Protein AF-A0A3N2P8U8-F1 (afdb_monomer_lite)

Secondary structure (DSSP, 8-state):
--HHHHHHHHHHHHHHH--S-HHHHHHHHTSHHHHTSS--STTS--HHHHHHHHHHHHHHS-GGG--HHHHHHHHHHHHHHHHHHHTPPSS--TT-HHHHHHHHTT--TTT-PPPPTTS--HHHHHHHHHHHHHHHHHTT-

pLDDT: mean 90.27, std 10.32, range [49.31, 98.69]

Sequence (141 aa):
MSSRDDGRDIVREFRDAVNMNPGELDRWLATDASKAVGWRHDGGESVGHESGRRIIELLRKRTNQFTERDLAHMRKVVGYVRRHMAQRPAGDVRNTRWRYSLMNWGHDPLKEPLPPPGGPSRKALQRHRAAERSARQTRRG

Foldseek 3Di:
DDPVVVLVLLVLLLVLLAPAALVRLVVLLVDPLLQVAADDDPPDGHPLLVLSVLVSVLNPDDSVPDDPVNSVSSNVLSVVSVVLVVVDDPDDPPRHSSQSSSSSSNDRPPPDDRDDRPDDGPVRVVVVVVVVVVVVVVVVD

Radius of gyration: 17.01 Å; chains: 1; bounding box: 47×47×42 Å

Structure (mmCIF, N/CA/C/O backbone):
data_AF-A0A3N2P8U8-F1
#
_entry.id   AF-A0A3N2P8U8-F1
#
loop_
_atom_site.group_PDB
_atom_site.id
_atom_site.type_symbol
_atom_site.label_atom_id
_atom_site.label_alt_id
_atom_site.label_comp_id
_atom_site.label_asym_id
_atom_site.label_entity_id
_atom_site.label_seq_id
_atom_site.pdbx_PDB_ins_code
_atom_site.Cartn_x
_atom_site.Cartn_y
_atom_site.Cartn_z
_atom_site.occupancy
_atom_site.B_iso_or_equiv
_atom_site.auth_seq_id
_atom_site.auth_comp_id
_atom_site.auth_asym_id
_atom_site.auth_atom_id
_atom_site.pdbx_PDB_model_num
ATOM 1 N N . MET A 1 1 ? 4.365 9.627 25.139 1.00 49.31 1 MET A N 1
ATOM 2 C CA . MET A 1 1 ? 3.266 9.012 24.360 1.00 49.31 1 MET A CA 1
ATOM 3 C C . MET A 1 1 ? 3.171 7.554 24.781 1.00 49.31 1 MET A C 1
ATOM 5 O O . MET A 1 1 ? 4.208 6.950 25.014 1.00 49.31 1 MET A O 1
ATOM 9 N N . SER A 1 2 ? 1.967 7.037 25.035 1.00 57.72 2 SER A N 1
ATOM 10 C CA . SER A 1 2 ? 1.772 5.651 25.496 1.00 57.72 2 SER A CA 1
ATOM 11 C C . SER A 1 2 ? 1.797 4.695 24.301 1.00 57.72 2 SER A C 1
ATOM 13 O O . SER A 1 2 ? 1.262 5.041 23.252 1.00 57.72 2 SER A O 1
ATOM 15 N N . SER A 1 3 ? 2.291 3.464 24.466 1.00 64.19 3 SER A N 1
ATOM 16 C CA . SER A 1 3 ? 2.340 2.440 23.405 1.00 64.19 3 SER A CA 1
ATOM 17 C C . SER A 1 3 ? 0.982 2.173 22.723 1.00 64.19 3 SER A C 1
ATOM 19 O O . SER A 1 3 ? 0.928 1.699 21.589 1.00 64.19 3 SER A O 1
ATOM 21 N N . ARG A 1 4 ? -0.139 2.491 23.395 1.00 61.94 4 ARG A N 1
ATOM 22 C CA . ARG A 1 4 ? -1.496 2.428 22.817 1.00 61.94 4 ARG A CA 1
ATOM 23 C C . ARG A 1 4 ? -1.795 3.559 21.827 1.00 61.94 4 ARG A C 1
ATOM 25 O O . ARG A 1 4 ? -2.514 3.312 20.860 1.00 61.94 4 ARG A O 1
ATOM 32 N N . ASP A 1 5 ? -1.281 4.768 22.062 1.00 65.94 5 ASP A N 1
ATOM 33 C CA . ASP A 1 5 ? -1.380 5.874 21.097 1.00 65.94 5 ASP A CA 1
ATOM 34 C C . ASP A 1 5 ? -0.560 5.558 19.850 1.00 65.94 5 ASP A C 1
ATOM 36 O O . ASP A 1 5 ? -1.099 5.625 18.746 1.00 65.94 5 ASP A O 1
ATOM 40 N N . ASP A 1 6 ? 0.663 5.051 20.032 1.00 75.69 6 ASP A N 1
ATOM 41 C CA . ASP A 1 6 ? 1.531 4.643 18.925 1.00 75.69 6 ASP A CA 1
ATOM 42 C C . ASP A 1 6 ? 0.841 3.596 18.032 1.00 75.69 6 ASP A C 1
ATOM 44 O O . ASP A 1 6 ? 0.857 3.693 16.804 1.00 75.69 6 ASP A O 1
ATOM 48 N N . GLY A 1 7 ? 0.163 2.610 18.634 1.00 78.94 7 GLY A N 1
ATOM 49 C CA . GLY A 1 7 ? -0.606 1.598 17.904 1.00 78.94 7 GLY A CA 1
ATOM 50 C C . GLY A 1 7 ? -1.775 2.175 17.096 1.00 78.94 7 GLY A C 1
ATOM 51 O O . GLY A 1 7 ? -1.978 1.791 15.941 1.00 78.94 7 GLY A O 1
ATOM 52 N N . ARG A 1 8 ? -2.538 3.116 17.668 1.00 83.56 8 ARG A N 1
ATOM 53 C CA . ARG A 1 8 ? -3.646 3.781 16.958 1.00 83.56 8 ARG A CA 1
ATOM 54 C C . ARG A 1 8 ? -3.148 4.637 15.800 1.00 83.56 8 ARG A C 1
ATOM 56 O O . ARG A 1 8 ? -3.763 4.619 14.730 1.00 83.56 8 ARG A O 1
ATOM 63 N N . ASP A 1 9 ? -2.040 5.339 15.999 1.00 88.81 9 ASP A N 1
ATOM 64 C CA . ASP A 1 9 ? -1.410 6.161 14.972 1.00 88.81 9 ASP A CA 1
ATOM 65 C C . ASP A 1 9 ? -0.941 5.309 13.789 1.00 88.81 9 ASP A C 1
ATOM 67 O O . ASP A 1 9 ? -1.253 5.627 12.641 1.00 88.81 9 ASP A O 1
ATOM 71 N N . ILE A 1 10 ? -0.321 4.157 14.055 1.00 93.00 10 ILE A N 1
ATOM 72 C CA . ILE A 1 10 ? 0.117 3.218 13.012 1.00 93.00 10 ILE A CA 1
ATOM 73 C C . ILE A 1 10 ? -1.063 2.677 12.206 1.00 93.00 10 ILE A C 1
ATOM 75 O O . ILE A 1 10 ? -0.990 2.625 10.979 1.00 93.00 10 ILE A O 1
ATOM 79 N N . VAL A 1 11 ? -2.162 2.289 12.861 1.00 94.00 11 VAL A N 1
ATOM 80 C CA . VAL A 1 11 ? -3.357 1.785 12.160 1.00 94.00 11 VAL A CA 1
ATOM 81 C C . VAL A 1 11 ? -3.967 2.869 11.271 1.00 94.00 11 VAL A C 1
ATOM 83 O O . VAL A 1 11 ? -4.395 2.578 10.150 1.00 94.00 11 VAL A O 1
ATOM 86 N N . ARG A 1 12 ? -4.016 4.119 11.750 1.00 92.31 12 ARG A N 1
ATOM 87 C CA . ARG A 1 12 ? -4.478 5.258 10.947 1.00 92.31 12 ARG A CA 1
ATOM 88 C C . ARG A 1 12 ? -3.575 5.456 9.733 1.00 92.31 12 ARG A C 1
ATOM 90 O O . ARG A 1 12 ? -4.072 5.452 8.612 1.00 92.31 12 ARG A O 1
ATOM 97 N N . GLU A 1 13 ? -2.268 5.568 9.945 1.00 94.38 13 GLU A N 1
ATOM 98 C CA . GLU A 1 13 ? -1.309 5.796 8.865 1.00 94.38 13 GLU A CA 1
ATOM 99 C C . GLU A 1 13 ? -1.280 4.657 7.849 1.00 94.38 13 GLU A C 1
ATOM 101 O O . GLU A 1 13 ? -1.176 4.907 6.653 1.00 94.38 13 GLU A O 1
ATOM 106 N N . PHE A 1 14 ? -1.438 3.413 8.295 1.00 95.94 14 PHE A N 1
ATOM 107 C CA . PHE A 1 14 ? -1.572 2.260 7.412 1.00 95.94 14 PHE A CA 1
ATOM 108 C C . PHE A 1 14 ? -2.793 2.383 6.499 1.00 95.94 14 PHE A C 1
ATOM 110 O O . PHE A 1 14 ? -2.691 2.150 5.298 1.00 95.94 14 PHE A O 1
ATOM 117 N N . ARG A 1 15 ? -3.939 2.803 7.045 1.00 94.06 15 ARG A N 1
ATOM 118 C CA . ARG A 1 15 ? -5.170 3.029 6.270 1.00 94.06 15 ARG A CA 1
ATOM 119 C C . ARG A 1 15 ? -5.078 4.228 5.327 1.00 94.06 15 ARG A C 1
ATOM 121 O O . ARG A 1 15 ? -5.788 4.270 4.327 1.00 94.06 15 ARG A O 1
ATOM 128 N N . ASP A 1 16 ? -4.219 5.193 5.631 1.00 94.19 16 ASP A N 1
ATOM 129 C CA . ASP A 1 16 ? -3.901 6.290 4.721 1.00 94.19 16 ASP A CA 1
ATOM 130 C C . ASP A 1 16 ? -2.888 5.847 3.642 1.00 94.19 16 ASP A C 1
ATOM 132 O O . ASP A 1 16 ? -2.993 6.255 2.483 1.00 94.19 16 ASP A O 1
ATOM 136 N N . ALA A 1 17 ? -1.944 4.964 3.969 1.00 96.38 17 ALA A N 1
ATOM 137 C CA . ALA A 1 17 ? -0.974 4.418 3.023 1.00 96.38 17 ALA A CA 1
ATOM 138 C C . ALA A 1 17 ? -1.608 3.442 2.024 1.00 96.38 17 ALA A C 1
ATOM 140 O O . ALA A 1 17 ? -1.363 3.559 0.829 1.00 96.38 17 ALA A O 1
ATOM 141 N N . VAL A 1 18 ? -2.455 2.521 2.474 1.00 97.62 18 VAL A N 1
ATOM 142 C CA . VAL A 1 18 ? -3.097 1.517 1.617 1.00 97.62 18 VAL A CA 1
ATOM 143 C C . VAL A 1 18 ? -4.384 2.088 1.020 1.00 97.62 18 VAL A C 1
ATOM 145 O O . VAL A 1 18 ? -5.325 2.405 1.744 1.00 97.62 18 VAL A O 1
ATOM 148 N N . ASN A 1 19 ? -4.432 2.241 -0.305 1.00 97.31 19 ASN A N 1
ATOM 149 C CA . ASN A 1 19 ? -5.576 2.817 -1.032 1.00 97.31 19 ASN A CA 1
ATOM 150 C C . ASN A 1 19 ? -6.196 1.854 -2.070 1.00 97.31 19 ASN A C 1
ATOM 152 O O . ASN A 1 19 ? -7.129 2.224 -2.788 1.00 97.31 19 ASN A O 1
ATOM 156 N N . MET A 1 20 ? -5.699 0.618 -2.135 1.00 97.94 20 MET A N 1
ATOM 157 C CA . MET A 1 20 ? -6.323 -0.490 -2.852 1.00 97.94 20 MET A CA 1
ATOM 158 C C . MET A 1 20 ? -7.160 -1.311 -1.873 1.00 97.94 20 MET A C 1
ATOM 160 O O . MET A 1 20 ? -6.699 -1.656 -0.784 1.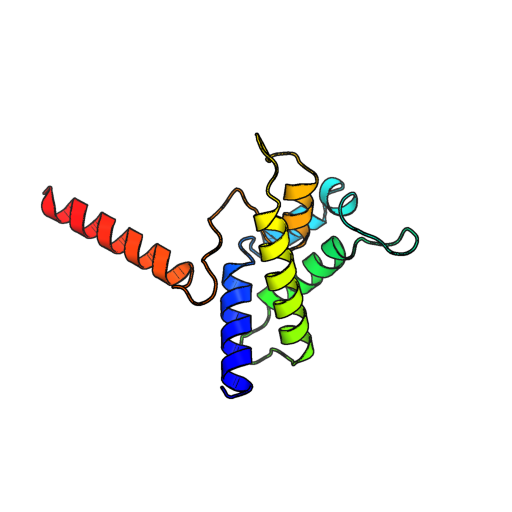00 97.94 20 MET A O 1
ATOM 164 N N . ASN A 1 21 ? -8.402 -1.622 -2.243 1.00 96.62 21 ASN A N 1
ATOM 165 C CA . ASN A 1 21 ? -9.230 -2.495 -1.410 1.00 96.62 21 ASN A CA 1
ATOM 166 C C . ASN A 1 21 ? -8.764 -3.966 -1.522 1.00 96.62 21 ASN A C 1
ATOM 168 O O . ASN A 1 21 ? -8.035 -4.298 -2.461 1.00 96.62 21 ASN A O 1
ATOM 172 N N . PRO A 1 22 ? -9.194 -4.870 -0.617 1.00 97.88 22 PRO A N 1
ATOM 173 C CA . PRO A 1 22 ? -8.748 -6.263 -0.629 1.00 97.88 22 PRO A CA 1
ATOM 174 C C . PRO A 1 22 ? -8.941 -6.970 -1.971 1.00 97.88 22 PRO A C 1
ATOM 176 O O . PRO A 1 22 ? -8.049 -7.686 -2.398 1.00 97.88 22 PRO A O 1
ATOM 179 N N . GLY A 1 23 ? -10.076 -6.763 -2.646 1.00 98.12 23 GLY A N 1
ATOM 180 C CA . GLY A 1 23 ? -10.361 -7.414 -3.927 1.00 98.12 23 GLY A CA 1
ATOM 181 C C . GLY A 1 23 ? -9.560 -6.834 -5.093 1.00 98.12 23 GLY A C 1
ATOM 182 O O . GLY A 1 23 ? -9.175 -7.566 -5.996 1.00 98.12 23 GLY A O 1
ATOM 183 N N . GLU A 1 24 ? -9.288 -5.528 -5.090 1.00 98.12 24 GLU A N 1
ATOM 184 C CA . GLU A 1 24 ? -8.374 -4.915 -6.064 1.00 98.12 24 GLU A CA 1
ATOM 185 C C . GLU A 1 24 ? -6.944 -5.420 -5.895 1.00 98.12 24 GLU A C 1
ATOM 187 O O . GLU A 1 24 ? -6.305 -5.765 -6.886 1.00 98.12 24 GLU A O 1
ATOM 192 N N . LEU A 1 25 ? -6.450 -5.456 -4.656 1.00 98.50 25 LEU A N 1
ATOM 193 C CA . LEU A 1 25 ? -5.100 -5.922 -4.363 1.00 98.50 25 LEU A CA 1
ATOM 194 C C . LEU A 1 25 ? -4.950 -7.410 -4.692 1.00 98.50 25 LEU A C 1
ATOM 196 O O . LEU A 1 25 ? -3.972 -7.788 -5.320 1.00 98.50 25 LEU A O 1
ATOM 200 N N . ASP A 1 26 ? -5.943 -8.231 -4.356 1.00 98.50 26 ASP A N 1
ATOM 201 C CA . ASP A 1 26 ? -5.964 -9.660 -4.685 1.00 98.50 26 ASP A CA 1
ATOM 202 C C . ASP A 1 26 ? -5.858 -9.906 -6.200 1.00 98.50 26 ASP A C 1
ATOM 204 O O . ASP A 1 26 ? -4.954 -10.604 -6.661 1.00 98.50 26 ASP A O 1
ATOM 208 N N . ARG A 1 27 ? -6.698 -9.225 -6.996 1.00 98.62 27 ARG A N 1
ATOM 209 C CA . ARG A 1 27 ? -6.626 -9.292 -8.465 1.00 98.62 27 ARG A CA 1
ATOM 210 C C . ARG A 1 27 ? -5.284 -8.818 -9.007 1.00 98.62 27 ARG A C 1
ATOM 212 O O . ARG A 1 27 ? -4.783 -9.396 -9.965 1.00 98.62 27 ARG A O 1
ATOM 219 N N . TRP A 1 28 ? -4.712 -7.768 -8.421 1.00 98.44 28 TRP A N 1
ATOM 220 C CA . TRP A 1 28 ? -3.399 -7.271 -8.818 1.00 98.44 28 TRP A CA 1
ATOM 221 C C . TRP A 1 28 ? -2.297 -8.305 -8.556 1.00 98.44 28 TRP A C 1
ATOM 223 O O . TRP A 1 28 ? -1.526 -8.600 -9.468 1.00 98.44 28 TRP A O 1
ATOM 233 N N . LEU A 1 29 ? -2.259 -8.900 -7.360 1.00 98.19 29 LEU A N 1
ATOM 234 C CA . LEU A 1 29 ? -1.266 -9.914 -6.984 1.00 98.19 29 LEU A CA 1
ATOM 235 C C . LEU A 1 29 ? -1.350 -11.174 -7.861 1.00 98.19 29 LEU A C 1
ATOM 237 O O . LEU A 1 29 ? -0.346 -11.826 -8.124 1.00 98.19 29 LEU A O 1
ATOM 241 N N . ALA A 1 30 ? -2.525 -11.502 -8.397 1.00 98.06 30 ALA A N 1
ATOM 242 C CA . ALA A 1 30 ? -2.656 -12.624 -9.324 1.00 98.06 30 ALA A CA 1
ATOM 243 C C . ALA A 1 30 ? -1.885 -12.426 -10.652 1.00 98.06 30 ALA A C 1
ATOM 245 O O . ALA A 1 30 ? -1.552 -13.412 -11.319 1.00 98.06 30 ALA A O 1
ATOM 246 N N . THR A 1 31 ? -1.573 -11.181 -11.035 1.00 98.19 31 THR A N 1
ATOM 247 C CA . THR A 1 31 ? -0.944 -10.854 -12.326 1.00 98.19 31 THR A CA 1
ATOM 248 C C . THR A 1 31 ? 0.544 -11.203 -12.392 1.00 98.19 31 THR A C 1
ATOM 250 O O . THR A 1 31 ? 1.277 -11.125 -11.404 1.00 98.19 31 THR A O 1
ATOM 253 N N . ASP A 1 32 ? 1.034 -11.494 -13.598 1.00 96.44 32 ASP A N 1
ATOM 254 C CA . ASP A 1 32 ? 2.467 -11.716 -13.829 1.00 96.44 32 ASP A CA 1
ATOM 255 C C . ASP A 1 32 ? 3.294 -10.448 -13.605 1.00 96.44 32 ASP A C 1
ATOM 257 O O . ASP A 1 32 ? 4.411 -10.518 -13.095 1.00 96.44 32 ASP A O 1
ATOM 261 N N . ALA A 1 33 ? 2.722 -9.274 -13.894 1.00 96.62 33 ALA A N 1
ATOM 262 C CA . ALA A 1 33 ? 3.354 -7.988 -13.616 1.00 96.62 33 ALA A CA 1
ATOM 263 C C . ALA A 1 33 ? 3.638 -7.807 -12.118 1.00 96.62 33 ALA A C 1
ATOM 265 O O . ALA A 1 33 ? 4.734 -7.383 -11.748 1.00 96.62 33 ALA A O 1
ATOM 266 N N . SER A 1 34 ? 2.684 -8.171 -11.257 1.00 96.94 34 SER A N 1
ATOM 267 C CA . SER A 1 34 ? 2.866 -8.135 -9.806 1.00 96.94 34 SER A CA 1
ATOM 268 C C . SER A 1 34 ? 3.937 -9.121 -9.342 1.00 96.94 34 SER A C 1
ATOM 270 O O . SER A 1 34 ? 4.824 -8.753 -8.563 1.00 96.94 34 SER A O 1
ATOM 272 N N . LYS A 1 35 ? 3.909 -10.353 -9.861 1.00 95.44 35 LYS A N 1
ATOM 273 C CA . LYS A 1 35 ? 4.907 -11.379 -9.544 1.00 95.44 35 LYS A CA 1
ATOM 274 C C . LYS A 1 35 ? 6.306 -10.938 -9.982 1.00 95.44 35 LYS A C 1
ATOM 276 O O . LYS A 1 35 ? 7.258 -11.130 -9.234 1.00 95.44 35 LYS A O 1
ATOM 281 N N . ALA A 1 36 ? 6.462 -10.302 -11.142 1.00 94.00 36 ALA A N 1
ATOM 282 C CA . ALA A 1 36 ? 7.756 -9.948 -11.738 1.00 94.00 36 ALA A CA 1
ATOM 283 C C . ALA A 1 36 ? 8.476 -8.729 -11.110 1.00 94.00 36 ALA A C 1
ATOM 285 O O . ALA A 1 36 ? 9.588 -8.374 -11.529 1.00 94.00 36 ALA A O 1
ATOM 286 N N . VAL A 1 37 ? 7.871 -8.052 -10.128 1.00 93.75 37 VAL A N 1
ATOM 287 C CA . VAL A 1 37 ? 8.450 -6.860 -9.483 1.00 93.75 37 VAL A CA 1
ATOM 288 C C . VAL A 1 37 ? 8.750 -7.073 -8.003 1.00 93.75 37 VAL A C 1
ATOM 290 O O . VAL A 1 37 ? 8.144 -7.897 -7.317 1.00 93.75 37 VAL A O 1
ATOM 293 N N . GLY A 1 38 ? 9.690 -6.275 -7.501 1.00 89.50 38 GLY A N 1
ATOM 294 C CA . GLY A 1 38 ? 10.136 -6.305 -6.114 1.00 89.50 38 GLY A CA 1
ATOM 295 C C . GLY A 1 38 ? 11.385 -7.154 -5.898 1.00 89.50 38 GLY A C 1
ATOM 296 O O . GLY A 1 38 ? 11.835 -7.894 -6.770 1.00 89.50 38 GLY A O 1
ATOM 297 N N . TRP A 1 39 ? 11.956 -6.998 -4.710 1.00 89.50 39 TRP A N 1
ATOM 298 C CA . TRP A 1 39 ? 13.156 -7.706 -4.285 1.00 89.50 39 TRP A CA 1
ATOM 299 C C . TRP A 1 39 ? 12.817 -9.093 -3.728 1.00 89.50 39 TRP A C 1
ATOM 301 O O . TRP A 1 39 ? 11.795 -9.247 -3.057 1.00 89.50 39 TRP A O 1
ATOM 311 N N . ARG A 1 40 ? 13.669 -10.078 -4.017 1.00 88.25 40 ARG A N 1
ATOM 312 C CA . ARG A 1 40 ? 13.512 -11.503 -3.696 1.00 88.25 40 ARG A CA 1
ATOM 313 C C . ARG A 1 40 ? 14.806 -12.009 -3.058 1.00 88.25 40 ARG A C 1
ATOM 315 O O . ARG A 1 40 ? 15.878 -11.601 -3.501 1.00 88.25 40 ARG A O 1
ATOM 322 N N . HIS A 1 41 ? 14.702 -12.912 -2.089 1.00 76.06 41 HIS A N 1
ATOM 323 C CA . HIS A 1 41 ? 15.825 -13.761 -1.687 1.00 76.06 41 HIS A CA 1
ATOM 324 C C . HIS A 1 41 ? 15.814 -15.025 -2.554 1.00 76.06 41 HIS A C 1
ATOM 326 O O . HIS A 1 41 ? 14.764 -15.649 -2.701 1.00 76.06 41 HIS A O 1
ATOM 332 N N . ASP A 1 42 ? 16.955 -15.357 -3.158 1.00 76.50 42 ASP A N 1
ATOM 333 C CA . ASP A 1 42 ? 17.244 -16.657 -3.783 1.00 76.50 42 ASP A CA 1
ATOM 334 C C . ASP A 1 42 ? 16.152 -17.195 -4.729 1.00 76.50 42 ASP A C 1
ATOM 336 O O . ASP A 1 42 ? 15.732 -18.345 -4.660 1.00 76.50 42 ASP A O 1
ATOM 340 N N . GLY A 1 43 ? 15.656 -16.336 -5.627 1.00 75.88 43 GLY A N 1
ATOM 341 C CA . GLY A 1 43 ? 14.708 -16.725 -6.683 1.00 75.88 43 GLY A CA 1
ATOM 342 C C . GLY A 1 43 ? 13.254 -16.929 -6.235 1.00 75.88 43 GLY A C 1
ATOM 343 O O . GLY A 1 43 ? 12.387 -17.129 -7.089 1.00 75.88 43 GLY A O 1
ATOM 344 N N . GLY A 1 44 ? 12.960 -16.806 -4.937 1.00 85.44 44 GLY A N 1
ATOM 345 C CA . GLY A 1 44 ? 11.618 -16.943 -4.372 1.00 85.44 44 GLY A CA 1
ATOM 346 C C . GLY A 1 44 ? 10.653 -15.806 -4.728 1.00 85.44 44 GLY A C 1
ATOM 347 O O . GLY A 1 44 ? 10.894 -14.978 -5.611 1.00 85.44 44 GLY A O 1
ATOM 348 N N . GLU A 1 45 ? 9.523 -15.762 -4.029 1.00 91.44 45 GLU A N 1
ATOM 349 C CA . GLU A 1 45 ? 8.558 -14.668 -4.128 1.00 91.44 45 GLU A CA 1
ATOM 350 C C . GLU A 1 45 ? 9.161 -13.326 -3.683 1.00 91.44 45 GLU A C 1
ATOM 352 O O . GLU A 1 45 ? 10.030 -13.272 -2.812 1.00 91.44 45 GLU A O 1
ATOM 357 N N . SER A 1 46 ? 8.705 -12.214 -4.278 1.00 94.38 46 SER A N 1
ATOM 358 C CA . SER A 1 46 ? 9.179 -10.903 -3.841 1.00 94.38 46 SER A CA 1
ATOM 359 C C . SER A 1 46 ? 8.584 -10.507 -2.494 1.00 94.38 46 SER A C 1
ATOM 361 O O . SER A 1 46 ? 7.395 -10.686 -2.241 1.00 94.38 46 SER A O 1
ATOM 363 N N . VAL A 1 47 ? 9.394 -9.861 -1.654 1.00 94.88 47 VAL A N 1
ATOM 364 C CA . VAL A 1 47 ? 8.969 -9.353 -0.338 1.00 94.88 47 VAL A CA 1
ATOM 365 C C . VAL A 1 47 ? 7.759 -8.428 -0.462 1.00 94.88 47 VAL A C 1
ATOM 367 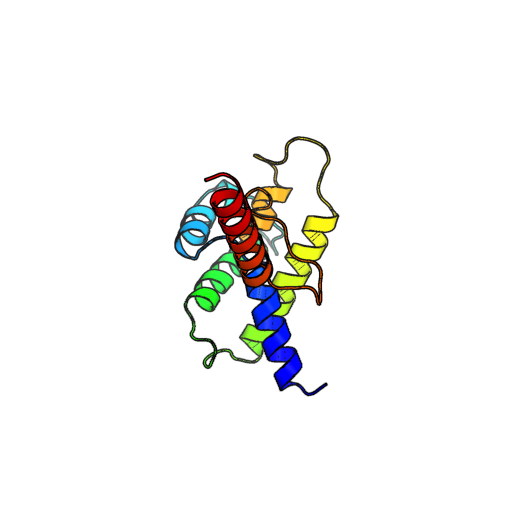O O . VAL A 1 47 ? 6.918 -8.374 0.431 1.00 94.88 47 VAL A O 1
ATOM 370 N N . GLY A 1 48 ? 7.663 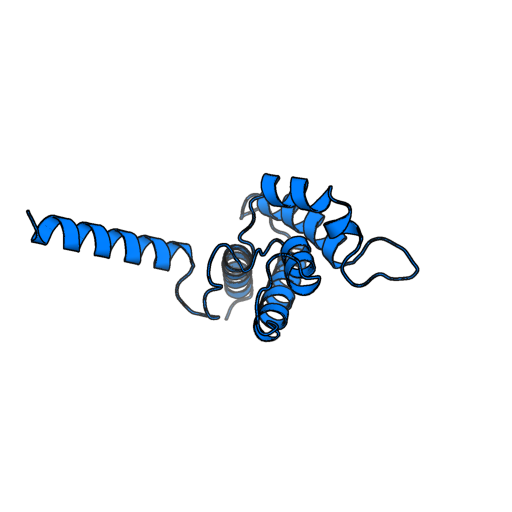-7.685 -1.569 1.00 95.31 48 GLY A N 1
ATOM 371 C CA . GLY A 1 48 ? 6.504 -6.844 -1.841 1.00 95.31 48 GLY A CA 1
ATOM 372 C C . GLY A 1 48 ? 5.247 -7.653 -2.130 1.00 95.31 48 GLY A C 1
ATOM 373 O O . GLY A 1 48 ? 4.199 -7.339 -1.581 1.00 95.31 48 GLY A O 1
ATOM 374 N N . HIS A 1 49 ? 5.343 -8.690 -2.959 1.00 97.12 49 HIS A N 1
ATOM 375 C CA . HIS A 1 49 ? 4.201 -9.542 -3.281 1.00 97.12 49 HIS A CA 1
ATOM 376 C C . HIS A 1 49 ? 3.699 -10.303 -2.037 1.00 97.12 49 HIS A C 1
ATOM 378 O O . HIS A 1 49 ? 2.496 -10.320 -1.764 1.00 97.12 49 HIS A O 1
ATOM 384 N N . GLU A 1 50 ? 4.620 -10.806 -1.207 1.00 97.00 50 GLU A N 1
ATOM 385 C CA . GLU A 1 50 ? 4.284 -11.461 0.063 1.00 97.00 50 GLU A CA 1
ATOM 386 C C . GLU A 1 50 ? 3.597 -10.473 1.021 1.00 97.00 50 GLU A C 1
ATOM 388 O O . GLU A 1 50 ? 2.564 -10.776 1.627 1.00 97.00 50 GLU A O 1
ATOM 393 N N . SER A 1 51 ? 4.135 -9.251 1.106 1.00 97.75 51 SER A N 1
ATOM 394 C CA . SER A 1 51 ? 3.549 -8.150 1.875 1.00 97.75 51 SER A CA 1
ATOM 395 C C . SER A 1 51 ? 2.128 -7.831 1.407 1.00 97.75 51 SER A C 1
ATOM 397 O O . SER A 1 51 ? 1.233 -7.674 2.233 1.00 97.75 51 SER A O 1
ATOM 399 N N . GLY A 1 52 ? 1.877 -7.832 0.096 1.00 98.12 52 GLY A N 1
ATOM 400 C CA . GLY A 1 52 ? 0.547 -7.639 -0.478 1.00 98.12 52 GLY A CA 1
ATOM 401 C C . GLY A 1 52 ? -0.485 -8.634 0.047 1.00 98.12 52 GLY A C 1
ATOM 402 O O . GLY A 1 52 ? -1.573 -8.231 0.465 1.00 98.12 52 GLY A O 1
ATOM 403 N N . ARG A 1 53 ? -0.136 -9.925 0.122 1.00 98.31 53 ARG A N 1
ATOM 404 C CA . ARG A 1 53 ? -1.031 -10.934 0.715 1.00 98.31 53 ARG A CA 1
ATOM 405 C C . ARG A 1 53 ? -1.300 -10.657 2.188 1.00 98.31 53 ARG A C 1
ATOM 407 O O . ARG A 1 53 ? -2.448 -10.714 2.628 1.00 98.31 53 ARG A O 1
ATOM 414 N N . ARG A 1 54 ? -0.267 -10.280 2.947 1.00 98.12 54 ARG A N 1
ATOM 415 C CA . ARG A 1 54 ? -0.442 -9.929 4.360 1.00 98.12 54 ARG A CA 1
ATOM 416 C C . ARG A 1 54 ? -1.316 -8.685 4.540 1.00 98.12 54 ARG A C 1
ATOM 418 O O . ARG A 1 54 ? -2.128 -8.640 5.462 1.00 98.12 54 ARG A O 1
ATOM 425 N N . ILE A 1 55 ? -1.212 -7.696 3.656 1.00 98.62 55 ILE A N 1
ATOM 426 C CA . ILE A 1 55 ? -2.077 -6.510 3.659 1.00 98.62 55 ILE A CA 1
ATOM 427 C C . ILE A 1 55 ? -3.543 -6.910 3.464 1.00 98.62 55 ILE A C 1
ATOM 429 O O . ILE A 1 55 ? -4.393 -6.411 4.199 1.00 98.62 55 ILE A O 1
ATOM 433 N N . ILE A 1 56 ? -3.853 -7.835 2.547 1.00 98.44 56 ILE A N 1
ATOM 434 C CA . ILE A 1 56 ? -5.225 -8.338 2.346 1.00 98.44 56 ILE A CA 1
ATOM 435 C C . ILE A 1 56 ? -5.790 -8.917 3.648 1.00 98.44 56 ILE A C 1
ATOM 437 O O . ILE A 1 56 ? -6.915 -8.588 4.032 1.00 98.44 56 ILE A O 1
ATOM 441 N N . GLU A 1 57 ? -5.011 -9.734 4.360 1.00 97.75 57 GLU A N 1
ATOM 442 C CA . GLU A 1 57 ? -5.415 -10.288 5.656 1.00 97.75 57 GLU A CA 1
ATOM 443 C C . GLU A 1 57 ? -5.678 -9.182 6.685 1.00 97.75 57 GLU A C 1
ATOM 445 O O . GLU A 1 57 ? -6.711 -9.184 7.354 1.00 97.75 57 GLU A O 1
ATOM 450 N N . LEU A 1 58 ? -4.776 -8.200 6.787 1.00 97.94 58 LEU A N 1
ATOM 451 C CA . LEU A 1 58 ? -4.908 -7.078 7.721 1.00 97.94 58 LEU A CA 1
ATOM 452 C C . LEU A 1 58 ? -6.128 -6.203 7.427 1.00 97.94 58 LEU A C 1
ATOM 454 O O . LEU A 1 58 ? -6.792 -5.755 8.360 1.00 97.94 58 LEU A O 1
ATOM 458 N N . LEU A 1 59 ? -6.448 -5.975 6.153 1.00 96.50 59 LEU A N 1
ATOM 459 C CA . LEU A 1 59 ? -7.628 -5.210 5.749 1.00 96.50 59 LEU A CA 1
ATOM 460 C C . LEU A 1 59 ? -8.944 -5.929 6.086 1.00 96.50 59 LEU A C 1
ATOM 462 O O . LEU A 1 59 ? -9.965 -5.265 6.254 1.00 96.50 59 LEU A O 1
ATOM 466 N N . ARG A 1 60 ? -8.930 -7.265 6.192 1.00 95.81 60 ARG A N 1
ATOM 467 C CA . ARG A 1 60 ? -10.095 -8.083 6.576 1.00 95.81 60 ARG A CA 1
ATOM 468 C C . ARG A 1 60 ? -10.258 -8.230 8.095 1.00 95.81 60 ARG A C 1
ATOM 470 O O . ARG A 1 60 ? -11.343 -8.579 8.555 1.00 95.81 60 ARG A O 1
ATOM 477 N N . LYS A 1 61 ? -9.212 -7.964 8.885 1.00 94.81 61 LYS A N 1
ATOM 478 C CA . LYS A 1 61 ? -9.262 -8.040 10.355 1.00 94.81 61 LYS A CA 1
ATOM 479 C C . LYS A 1 61 ? -10.027 -6.868 10.974 1.00 94.81 61 LYS A C 1
ATOM 481 O O . LYS A 1 61 ? -9.986 -5.734 10.492 1.00 94.81 61 LYS A O 1
ATOM 486 N N . ARG A 1 62 ? -10.675 -7.124 12.116 1.00 90.44 62 ARG A N 1
ATOM 487 C CA . ARG A 1 62 ? -11.275 -6.066 12.946 1.00 90.44 62 ARG A CA 1
ATOM 488 C C . ARG A 1 62 ? -10.190 -5.315 13.719 1.00 90.44 62 ARG A C 1
ATOM 490 O O . ARG A 1 62 ? -9.164 -5.880 14.083 1.00 90.44 62 ARG A O 1
ATOM 497 N N . THR A 1 63 ? -10.430 -4.038 14.018 1.00 84.44 63 THR A N 1
ATOM 498 C CA . THR A 1 63 ? -9.435 -3.154 14.659 1.00 84.44 63 THR A CA 1
ATOM 499 C C . THR A 1 63 ? -8.972 -3.611 16.036 1.00 84.44 63 THR A C 1
ATOM 501 O O . THR A 1 63 ? -7.862 -3.289 16.438 1.00 84.44 63 THR A O 1
ATOM 504 N N . ASN A 1 64 ? -9.810 -4.350 16.759 1.00 87.94 64 ASN A N 1
ATOM 505 C CA . ASN A 1 64 ? -9.497 -4.911 18.073 1.00 87.94 64 ASN A CA 1
ATOM 506 C C . ASN A 1 64 ? -8.781 -6.273 18.005 1.00 87.94 64 ASN A C 1
ATOM 508 O O . ASN A 1 64 ? -8.515 -6.859 19.045 1.00 87.94 64 ASN A O 1
ATOM 512 N N . GLN A 1 65 ? -8.490 -6.785 16.805 1.00 92.38 65 GLN A N 1
ATOM 513 C CA . GLN A 1 65 ? -7.837 -8.083 16.588 1.00 92.38 65 GLN A CA 1
ATOM 514 C C . GLN A 1 65 ? -6.381 -7.954 16.119 1.00 92.38 65 GLN A C 1
ATOM 516 O O . GLN A 1 65 ? -5.766 -8.955 15.747 1.00 92.38 65 GLN A O 1
ATOM 521 N N . PHE A 1 66 ? -5.827 -6.739 16.074 1.00 94.56 66 PHE A N 1
ATOM 522 C CA . PHE A 1 66 ? -4.441 -6.546 15.661 1.00 94.56 66 PHE A CA 1
ATOM 523 C C . PHE A 1 66 ? -3.472 -6.970 16.764 1.00 94.56 66 PHE A C 1
ATOM 525 O O . PHE A 1 66 ? -3.562 -6.521 17.903 1.00 94.56 66 PHE A O 1
ATOM 532 N N . THR A 1 67 ? -2.527 -7.824 16.389 1.00 94.56 67 THR A N 1
ATOM 533 C CA . THR A 1 67 ? -1.395 -8.241 17.223 1.00 94.56 67 THR A CA 1
ATOM 534 C C . THR A 1 67 ? -0.218 -7.274 17.074 1.00 94.56 67 THR A C 1
ATOM 536 O O . THR A 1 67 ? -0.157 -6.489 16.126 1.00 94.56 67 THR A O 1
ATOM 539 N N . GLU A 1 68 ? 0.786 -7.365 17.946 1.00 93.12 68 GLU A N 1
ATOM 540 C CA . GLU A 1 68 ? 2.023 -6.578 17.805 1.00 93.12 68 GLU A CA 1
ATOM 541 C C . GLU A 1 68 ? 2.735 -6.839 16.471 1.00 93.12 68 GLU A C 1
ATOM 543 O O . GLU A 1 68 ? 3.241 -5.910 15.839 1.00 93.12 68 GLU A O 1
ATOM 548 N N . ARG A 1 69 ? 2.696 -8.085 15.979 1.00 95.56 69 ARG A N 1
ATOM 549 C CA . ARG A 1 69 ? 3.223 -8.450 14.656 1.00 95.56 69 ARG A CA 1
ATOM 550 C C . ARG A 1 69 ? 2.440 -7.785 13.523 1.00 95.56 69 ARG A C 1
ATOM 552 O O . ARG A 1 69 ? 3.039 -7.387 12.525 1.00 95.56 69 ARG A O 1
ATOM 559 N N . ASP A 1 70 ? 1.123 -7.639 13.674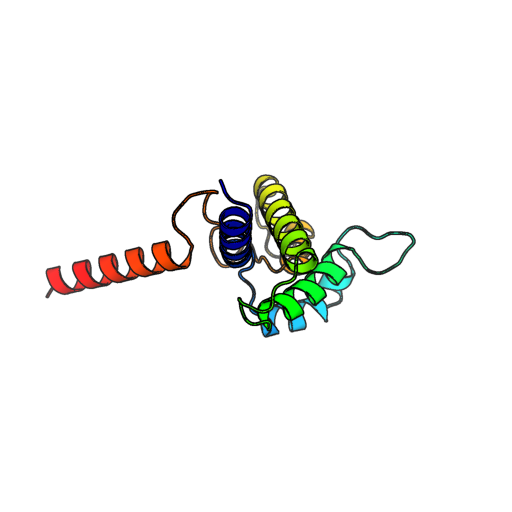 1.00 97.00 70 ASP A N 1
ATOM 560 C CA . ASP A 1 70 ? 0.297 -6.898 12.716 1.00 97.00 70 ASP A CA 1
ATOM 561 C C . ASP A 1 70 ? 0.703 -5.421 12.686 1.00 97.00 70 ASP A C 1
ATOM 563 O O . ASP A 1 70 ? 0.968 -4.884 11.612 1.00 97.00 70 ASP A O 1
ATOM 567 N N . LEU A 1 71 ? 0.838 -4.787 13.855 1.00 95.81 71 LEU A N 1
ATOM 568 C CA . LEU A 1 71 ? 1.271 -3.390 13.967 1.00 95.81 71 LEU A CA 1
ATOM 569 C C . LEU A 1 71 ? 2.692 -3.181 13.420 1.00 95.81 71 LEU A C 1
ATOM 571 O O . LEU A 1 71 ? 2.958 -2.195 12.731 1.00 95.81 71 LEU A O 1
ATOM 575 N N . ALA A 1 72 ? 3.607 -4.121 13.664 1.00 96.25 72 ALA A N 1
ATOM 576 C CA . ALA A 1 72 ? 4.956 -4.086 13.105 1.00 96.25 72 ALA A CA 1
ATOM 577 C C . ALA A 1 72 ? 4.940 -4.159 11.570 1.00 96.25 72 ALA A C 1
ATOM 579 O O . ALA A 1 72 ? 5.630 -3.381 10.905 1.00 96.25 72 ALA A O 1
ATOM 580 N N . HIS A 1 73 ? 4.114 -5.040 10.998 1.00 97.94 73 HIS A N 1
ATOM 581 C CA . HIS A 1 73 ? 3.954 -5.128 9.551 1.00 97.94 73 HIS A CA 1
ATOM 582 C C . HIS A 1 73 ? 3.317 -3.856 8.972 1.00 97.94 73 HIS A C 1
ATOM 584 O O . HIS A 1 73 ? 3.824 -3.319 7.991 1.00 97.94 73 HIS A O 1
ATOM 590 N N . MET A 1 74 ? 2.281 -3.305 9.609 1.00 97.94 74 MET A N 1
ATOM 591 C CA . MET A 1 74 ? 1.682 -2.025 9.210 1.00 97.94 74 MET A CA 1
ATOM 592 C C . MET A 1 74 ? 2.712 -0.894 9.178 1.00 97.94 74 MET A C 1
ATOM 594 O O . MET A 1 74 ? 2.786 -0.156 8.198 1.00 97.94 74 MET A O 1
ATOM 598 N N . ARG A 1 75 ? 3.566 -0.798 10.205 1.00 96.94 75 ARG A N 1
ATOM 599 C CA . ARG A 1 75 ? 4.659 0.183 10.252 1.00 96.94 75 ARG A CA 1
ATOM 600 C C . ARG A 1 75 ? 5.636 -0.006 9.085 1.00 96.94 75 ARG A C 1
ATOM 602 O O . ARG A 1 75 ? 6.033 0.974 8.455 1.00 96.94 75 ARG A O 1
ATOM 609 N N . LYS A 1 76 ? 5.978 -1.257 8.749 1.00 97.75 76 LYS A N 1
ATOM 610 C CA . LYS A 1 76 ? 6.808 -1.589 7.575 1.00 97.75 76 LYS A CA 1
ATOM 611 C C . LYS A 1 76 ? 6.155 -1.109 6.275 1.00 97.75 76 LYS A C 1
ATOM 613 O O . LYS A 1 76 ? 6.836 -0.490 5.460 1.00 97.75 76 LYS A O 1
ATOM 618 N N . VAL A 1 77 ? 4.853 -1.351 6.103 1.00 98.31 77 VAL A N 1
ATOM 619 C CA . VAL A 1 77 ? 4.081 -0.920 4.924 1.00 98.31 77 VAL A CA 1
ATOM 620 C C . VAL A 1 77 ? 4.075 0.601 4.795 1.00 98.31 77 VAL A C 1
ATOM 622 O O . VAL A 1 77 ? 4.459 1.119 3.748 1.00 98.31 77 VAL A O 1
ATOM 625 N N . VAL A 1 78 ? 3.727 1.324 5.865 1.00 97.44 78 VAL A N 1
ATOM 626 C CA . VAL A 1 78 ? 3.726 2.799 5.881 1.00 97.44 78 VAL A CA 1
ATOM 627 C C . VAL A 1 78 ? 5.098 3.345 5.498 1.00 97.44 78 VAL A C 1
ATOM 629 O O . VAL A 1 78 ? 5.209 4.189 4.606 1.00 97.44 78 VAL A O 1
ATOM 632 N N . GLY A 1 79 ? 6.156 2.830 6.131 1.00 96.44 79 GLY A N 1
ATOM 633 C CA . GLY A 1 79 ? 7.522 3.247 5.845 1.00 96.44 79 GLY A CA 1
ATOM 634 C C . GLY A 1 79 ? 7.925 2.971 4.396 1.00 96.44 79 GLY A C 1
ATOM 635 O O . GLY A 1 79 ? 8.547 3.823 3.764 1.00 96.44 79 GLY A O 1
ATOM 636 N N . TYR A 1 80 ? 7.574 1.803 3.852 1.00 97.75 80 TYR A N 1
ATOM 637 C CA . TYR A 1 80 ? 7.865 1.457 2.462 1.00 97.75 80 TYR A CA 1
ATOM 638 C C . TYR A 1 80 ? 7.173 2.412 1.484 1.00 97.75 80 TYR A C 1
ATOM 640 O O . TYR A 1 80 ? 7.854 3.012 0.649 1.00 97.75 80 TYR A O 1
ATOM 648 N N . VAL A 1 81 ? 5.853 2.588 1.627 1.00 97.94 81 VAL A N 1
ATOM 649 C CA . VAL A 1 81 ? 5.031 3.428 0.744 1.00 97.94 81 VAL A CA 1
ATOM 650 C C . VAL A 1 81 ? 5.529 4.868 0.763 1.00 97.94 81 VAL A C 1
ATOM 652 O O . VAL A 1 81 ? 5.774 5.434 -0.298 1.00 97.94 81 VAL A O 1
ATOM 655 N N . ARG A 1 82 ? 5.761 5.455 1.946 1.00 95.75 82 ARG A N 1
ATOM 656 C CA . ARG A 1 82 ? 6.253 6.839 2.055 1.00 95.75 82 ARG A CA 1
ATOM 657 C C . ARG A 1 82 ? 7.604 7.029 1.361 1.00 95.75 82 ARG A C 1
ATOM 659 O O . ARG A 1 82 ? 7.745 7.949 0.560 1.00 95.75 82 ARG A O 1
ATOM 666 N N . ARG A 1 83 ? 8.581 6.150 1.620 1.00 96.94 83 ARG A N 1
ATOM 667 C CA . ARG A 1 83 ? 9.911 6.253 0.990 1.00 96.94 83 ARG A CA 1
ATOM 668 C C . ARG A 1 83 ? 9.849 6.073 -0.526 1.00 96.94 83 ARG A C 1
ATOM 670 O O . ARG A 1 83 ? 10.497 6.824 -1.242 1.00 96.94 83 ARG A O 1
ATOM 677 N N . HIS A 1 84 ? 9.066 5.111 -1.016 1.00 96.69 84 HIS A N 1
ATOM 678 C CA . HIS A 1 84 ? 8.942 4.875 -2.458 1.00 96.69 84 HIS A CA 1
ATOM 679 C C . HIS A 1 84 ? 8.186 6.004 -3.163 1.00 96.69 84 HIS A C 1
ATOM 681 O O . HIS A 1 84 ? 8.558 6.378 -4.272 1.00 96.69 84 HIS A O 1
ATOM 687 N N . MET A 1 85 ? 7.183 6.601 -2.513 1.00 96.31 85 MET A N 1
ATOM 688 C CA . MET A 1 85 ? 6.488 7.784 -3.027 1.00 96.31 85 MET A CA 1
ATOM 689 C C . MET A 1 85 ? 7.407 9.002 -3.150 1.00 96.31 85 MET A C 1
ATOM 691 O O . MET A 1 85 ? 7.292 9.743 -4.122 1.00 96.31 85 MET A O 1
ATOM 695 N N . ALA A 1 86 ? 8.340 9.190 -2.213 1.00 95.31 86 ALA A N 1
ATOM 696 C CA . ALA A 1 86 ? 9.334 10.263 -2.285 1.00 95.31 86 ALA A CA 1
ATOM 697 C C . ALA A 1 86 ? 10.321 10.093 -3.459 1.00 95.31 86 ALA A C 1
ATOM 699 O O . ALA A 1 86 ? 10.891 11.070 -3.926 1.00 95.31 86 ALA A O 1
ATOM 700 N N . GLN A 1 87 ? 10.491 8.866 -3.961 1.00 94.88 87 GLN A N 1
ATOM 701 C CA . GLN A 1 87 ? 11.360 8.523 -5.093 1.00 94.88 87 GLN A CA 1
ATOM 702 C C . GLN A 1 87 ? 10.583 8.430 -6.416 1.00 94.88 87 GLN A C 1
ATOM 704 O O . GLN A 1 87 ? 10.940 7.649 -7.298 1.00 94.88 87 GLN A O 1
ATOM 709 N N . ARG A 1 88 ? 9.472 9.166 -6.548 1.00 95.88 88 ARG A N 1
ATOM 710 C CA . ARG A 1 88 ? 8.632 9.120 -7.747 1.00 95.88 88 ARG A CA 1
ATOM 711 C C . ARG A 1 88 ? 9.443 9.511 -8.997 1.00 95.88 88 ARG A C 1
ATOM 713 O O . ARG A 1 88 ? 9.963 10.625 -9.035 1.00 95.88 88 ARG A O 1
ATOM 720 N N . PRO A 1 89 ? 9.506 8.652 -10.033 1.00 96.56 89 PRO A N 1
ATOM 721 C CA . PRO A 1 89 ? 10.142 8.998 -11.298 1.00 96.56 89 PRO A CA 1
ATOM 722 C C . PRO A 1 89 ? 9.435 10.164 -11.995 1.00 96.56 89 PRO A C 1
ATOM 724 O O . PRO A 1 89 ? 8.222 10.344 -11.854 1.00 96.56 89 PRO A O 1
ATOM 727 N N . ALA A 1 90 ? 10.187 10.922 -12.791 1.00 94.31 90 ALA A N 1
ATOM 728 C CA . ALA A 1 90 ? 9.610 11.901 -13.703 1.00 94.31 90 ALA A CA 1
ATOM 729 C C . ALA A 1 90 ? 8.821 11.206 -14.832 1.00 94.31 90 ALA A C 1
ATOM 731 O O . ALA A 1 90 ? 9.124 10.075 -15.213 1.00 94.31 90 ALA A O 1
ATOM 732 N N . GLY A 1 91 ? 7.829 11.905 -15.390 1.00 95.38 91 GLY A N 1
ATOM 733 C CA . GLY A 1 91 ? 7.038 11.426 -16.527 1.00 95.38 91 GLY A CA 1
ATOM 734 C C . GLY A 1 91 ? 5.845 10.536 -16.157 1.00 95.38 91 GLY A C 1
ATOM 735 O O . GLY A 1 91 ? 5.330 10.572 -15.035 1.00 95.38 91 GLY A O 1
ATOM 736 N N . ASP A 1 92 ? 5.361 9.773 -17.143 1.00 96.56 92 ASP A N 1
ATOM 737 C CA . ASP A 1 92 ? 4.237 8.853 -16.962 1.00 96.56 92 ASP A CA 1
ATOM 738 C C . ASP A 1 92 ? 4.671 7.593 -16.203 1.00 96.56 92 ASP A C 1
ATOM 740 O O . ASP A 1 92 ? 5.560 6.853 -16.617 1.00 96.56 92 ASP A O 1
ATOM 744 N N . VAL A 1 93 ? 3.994 7.330 -15.088 1.00 97.31 93 VAL A N 1
ATOM 745 C CA . VAL A 1 93 ? 4.284 6.203 -14.198 1.00 97.31 93 VAL A CA 1
ATOM 746 C C . VAL A 1 93 ? 3.301 5.038 -14.348 1.00 97.31 93 VAL A C 1
ATOM 748 O O . VAL A 1 93 ? 3.451 4.038 -13.640 1.00 97.31 93 VAL A O 1
ATOM 751 N N . ARG A 1 94 ? 2.296 5.135 -15.237 1.00 96.81 94 ARG A N 1
ATOM 752 C CA . ARG A 1 94 ? 1.206 4.148 -15.391 1.00 96.81 94 ARG A CA 1
ATOM 753 C C . ARG A 1 94 ? 1.696 2.710 -15.519 1.00 96.81 94 ARG A C 1
ATOM 755 O O . ARG A 1 94 ? 1.155 1.842 -14.839 1.00 96.81 94 ARG A O 1
ATOM 762 N N . ASN A 1 95 ? 2.724 2.468 -16.325 1.00 96.62 95 ASN A N 1
ATOM 763 C CA . ASN A 1 95 ? 3.228 1.123 -16.608 1.00 96.62 95 ASN A CA 1
ATOM 764 C C . ASN A 1 95 ? 4.699 0.988 -16.217 1.00 96.62 95 ASN A C 1
ATOM 766 O O . ASN A 1 95 ? 5.559 0.697 -17.041 1.00 96.62 95 ASN A O 1
ATOM 770 N N . THR A 1 96 ? 5.000 1.256 -14.946 1.00 97.56 96 THR A N 1
ATOM 771 C CA . THR A 1 96 ? 6.374 1.254 -14.433 1.00 97.56 96 THR A CA 1
ATOM 772 C C . THR A 1 96 ? 6.552 0.258 -13.298 1.00 97.56 96 THR A C 1
ATOM 774 O O . THR A 1 96 ? 5.661 0.069 -12.468 1.00 97.56 96 THR A O 1
ATOM 777 N N . ARG A 1 97 ? 7.761 -0.310 -13.192 1.00 96.75 97 ARG A N 1
ATOM 778 C CA . ARG A 1 97 ? 8.151 -1.158 -12.051 1.00 96.75 97 ARG A CA 1
ATOM 779 C C . ARG A 1 97 ? 7.975 -0.435 -10.713 1.00 96.75 97 ARG A C 1
ATOM 781 O O . ARG A 1 97 ? 7.626 -1.074 -9.728 1.00 96.75 97 ARG A O 1
ATOM 788 N N . TRP A 1 98 ? 8.164 0.887 -10.689 1.00 97.38 98 TRP A N 1
ATOM 789 C CA . TRP A 1 98 ? 7.928 1.727 -9.513 1.00 97.38 98 TRP A CA 1
ATOM 790 C C . TRP A 1 98 ? 6.469 1.661 -9.043 1.00 97.38 98 TRP A C 1
ATOM 792 O O . TRP A 1 98 ? 6.212 1.310 -7.889 1.00 97.38 98 TRP A O 1
ATOM 802 N N . ARG A 1 99 ? 5.508 1.918 -9.945 1.00 97.88 99 ARG A N 1
ATOM 803 C CA . ARG A 1 99 ? 4.077 1.836 -9.620 1.00 97.88 99 ARG A CA 1
ATOM 804 C C . ARG A 1 99 ? 3.690 0.415 -9.234 1.00 97.88 99 ARG A C 1
ATOM 806 O O . ARG A 1 99 ? 3.037 0.222 -8.218 1.00 97.88 99 ARG A O 1
ATOM 813 N N . TYR A 1 100 ? 4.113 -0.571 -10.018 1.00 98.31 100 TYR A N 1
ATOM 814 C CA . TYR A 1 100 ? 3.782 -1.975 -9.777 1.00 98.31 100 TYR A CA 1
ATOM 815 C C . TYR A 1 100 ? 4.297 -2.455 -8.418 1.00 98.31 100 TYR A C 1
ATOM 817 O O . TYR A 1 100 ? 3.592 -3.159 -7.698 1.00 98.31 100 TYR A O 1
ATOM 825 N N . SER A 1 101 ? 5.490 -2.008 -8.016 1.00 97.81 101 SER A N 1
ATOM 826 C CA . SER A 1 101 ? 6.010 -2.286 -6.683 1.00 97.81 101 SER A CA 1
ATOM 827 C C . SER A 1 101 ? 5.151 -1.633 -5.601 1.00 97.81 101 SER A C 1
ATOM 829 O O . SER A 1 101 ? 4.769 -2.313 -4.661 1.00 97.81 101 SER A O 1
ATOM 831 N N . LEU A 1 102 ? 4.761 -0.360 -5.731 1.00 98.31 102 LEU A N 1
ATOM 832 C CA . LEU A 1 102 ? 3.830 0.275 -4.783 1.00 98.31 102 LEU A CA 1
ATOM 833 C C . LEU A 1 102 ? 2.485 -0.466 -4.689 1.00 98.31 102 LEU A C 1
ATOM 835 O O . LEU A 1 102 ? 1.967 -0.646 -3.586 1.00 98.31 102 LEU A O 1
ATOM 839 N N . MET A 1 103 ? 1.964 -0.960 -5.814 1.00 98.62 103 MET A N 1
ATOM 840 C CA . MET A 1 103 ? 0.717 -1.725 -5.847 1.00 98.62 103 MET A CA 1
ATOM 841 C C . MET A 1 103 ? 0.848 -3.073 -5.131 1.00 98.62 103 MET A C 1
ATOM 843 O O . MET A 1 103 ? -0.081 -3.465 -4.432 1.00 98.62 103 MET A O 1
ATOM 847 N N . ASN A 1 104 ? 2.012 -3.738 -5.182 1.00 98.69 104 ASN A N 1
ATOM 848 C CA . ASN A 1 104 ? 2.275 -4.915 -4.337 1.00 98.69 104 ASN A CA 1
ATOM 849 C C . ASN A 1 104 ? 2.185 -4.579 -2.837 1.00 98.69 104 ASN A C 1
ATOM 851 O O . ASN A 1 104 ? 1.845 -5.435 -2.032 1.00 98.69 104 ASN A O 1
ATOM 855 N N . TRP A 1 105 ? 2.425 -3.323 -2.461 1.00 98.50 105 TRP A N 1
ATOM 856 C CA . TRP A 1 105 ? 2.283 -2.814 -1.095 1.00 98.50 105 TRP A CA 1
ATOM 857 C C . TRP A 1 105 ? 0.924 -2.139 -0.836 1.00 98.50 105 TRP A C 1
ATOM 859 O O . TRP A 1 105 ? 0.776 -1.382 0.125 1.00 98.50 105 TRP A O 1
ATOM 869 N N . GLY A 1 106 ? -0.078 -2.406 -1.679 1.00 98.31 106 GLY A N 1
ATOM 870 C CA . GLY A 1 106 ? -1.451 -1.923 -1.514 1.00 98.31 106 GLY A CA 1
ATOM 871 C C . GLY A 1 106 ? -1.657 -0.435 -1.813 1.00 98.31 106 GLY A C 1
ATOM 872 O O . GLY A 1 106 ? -2.718 0.107 -1.490 1.00 98.31 106 GLY A O 1
ATOM 873 N N . HIS A 1 107 ? -0.667 0.235 -2.410 1.00 98.50 107 HIS A N 1
ATOM 874 C CA . HIS A 1 107 ? -0.749 1.642 -2.786 1.00 98.50 107 HIS A CA 1
ATOM 875 C C . HIS A 1 107 ? -0.711 1.810 -4.307 1.00 98.50 107 HIS A C 1
ATOM 877 O O . HIS A 1 107 ? 0.299 1.542 -4.947 1.00 98.50 107 HIS A O 1
ATOM 883 N N . ASP A 1 108 ? -1.780 2.339 -4.891 1.00 98.06 108 ASP A N 1
ATOM 884 C CA . ASP A 1 108 ? -1.770 2.840 -6.258 1.00 98.06 108 ASP A CA 1
ATOM 885 C C . ASP A 1 108 ? -1.570 4.371 -6.264 1.00 98.06 108 ASP A C 1
ATOM 887 O O . ASP A 1 108 ? -2.483 5.118 -5.882 1.00 98.06 108 ASP A O 1
ATOM 891 N N . PRO A 1 109 ? -0.406 4.865 -6.722 1.00 96.31 109 PRO A N 1
ATOM 892 C CA . PRO A 1 109 ? -0.072 6.288 -6.761 1.00 96.31 109 PRO A CA 1
ATOM 893 C C . PRO A 1 109 ? -0.891 7.105 -7.773 1.00 96.31 109 PRO A C 1
ATOM 895 O O . PRO A 1 109 ? -0.669 8.313 -7.890 1.00 96.31 109 PRO A O 1
ATOM 898 N N . LEU A 1 110 ? -1.788 6.470 -8.537 1.00 96.00 110 LEU A N 1
ATOM 899 C CA . LEU A 1 110 ? -2.702 7.139 -9.465 1.00 96.00 110 LEU A CA 1
ATOM 900 C C . LEU A 1 110 ? -4.116 7.350 -8.906 1.00 96.00 110 LEU A C 1
ATOM 902 O O . LEU A 1 110 ? -4.909 8.030 -9.551 1.00 96.00 110 LEU A O 1
ATOM 906 N N . LYS A 1 111 ? -4.448 6.793 -7.732 1.00 93.31 111 LYS A N 1
ATOM 907 C CA . LYS A 1 111 ? -5.801 6.903 -7.157 1.00 93.31 111 LYS A CA 1
ATOM 908 C C . LYS A 1 111 ? -5.982 8.171 -6.335 1.00 93.31 111 LYS A C 1
ATOM 910 O O . LYS A 1 111 ? -6.805 9.020 -6.659 1.00 93.31 111 LYS A O 1
ATOM 915 N N . GLU A 1 112 ? -5.226 8.294 -5.249 1.00 84.31 112 GLU A N 1
ATOM 916 C CA . GLU A 1 112 ? -5.373 9.398 -4.303 1.00 84.31 112 GLU A CA 1
ATOM 917 C C . GLU A 1 112 ? -4.025 9.810 -3.706 1.00 84.31 112 GLU A C 1
ATOM 919 O O . GLU A 1 112 ? -3.183 8.940 -3.462 1.00 84.31 112 GLU A O 1
ATOM 924 N N . PRO A 1 113 ? -3.834 11.104 -3.382 1.00 85.50 113 PRO A N 1
ATOM 925 C CA . PRO A 1 113 ? -2.656 11.557 -2.658 1.00 85.50 113 PRO A CA 1
ATOM 926 C C . PRO A 1 113 ? -2.497 10.841 -1.312 1.00 85.50 113 PRO A C 1
ATOM 928 O O . PRO A 1 113 ? -3.475 10.505 -0.631 1.00 85.50 113 PRO A O 1
ATOM 931 N N . LEU A 1 114 ? -1.245 10.635 -0.912 1.00 88.75 114 LEU A N 1
ATOM 932 C CA . LEU A 1 114 ? -0.893 10.173 0.425 1.00 88.75 114 LEU A CA 1
ATOM 933 C C . LEU A 1 114 ? -0.883 11.375 1.387 1.00 88.75 114 LEU A C 1
ATOM 935 O O . LEU A 1 114 ? -0.125 12.314 1.141 1.00 88.75 114 LEU A O 1
ATOM 939 N N . PRO A 1 115 ? -1.685 11.378 2.468 1.00 88.44 115 PRO A N 1
ATOM 940 C CA . PRO A 1 115 ? -1.639 12.450 3.458 1.00 88.44 115 PRO A CA 1
ATOM 941 C C . PRO A 1 115 ? -0.253 12.602 4.118 1.00 88.44 115 PRO A C 1
ATOM 943 O O . PRO A 1 115 ? 0.467 11.605 4.315 1.00 88.44 115 PRO A O 1
ATOM 946 N N . PRO A 1 116 ? 0.135 13.834 4.500 1.00 84.44 116 PRO A N 1
ATOM 947 C CA . PRO A 1 116 ? 1.369 14.054 5.242 1.00 84.44 116 PRO A CA 1
ATOM 948 C C . PRO A 1 116 ? 1.317 13.347 6.611 1.00 84.44 116 PRO A C 1
ATOM 950 O O . PRO A 1 116 ? 0.230 13.151 7.165 1.00 84.44 116 PRO A O 1
ATOM 953 N N . PRO A 1 117 ? 2.469 12.933 7.170 1.00 79.88 117 PRO A N 1
ATOM 954 C CA . PRO A 1 117 ? 2.529 12.396 8.530 1.00 79.88 117 PRO A CA 1
ATOM 955 C C . PRO A 1 117 ? 1.959 13.399 9.538 1.00 79.88 117 PRO A C 1
ATOM 957 O O . PRO A 1 117 ? 2.179 14.599 9.400 1.00 79.88 117 PRO A O 1
ATOM 960 N N . GLY A 1 118 ? 1.204 12.917 10.527 1.00 79.31 118 GLY A N 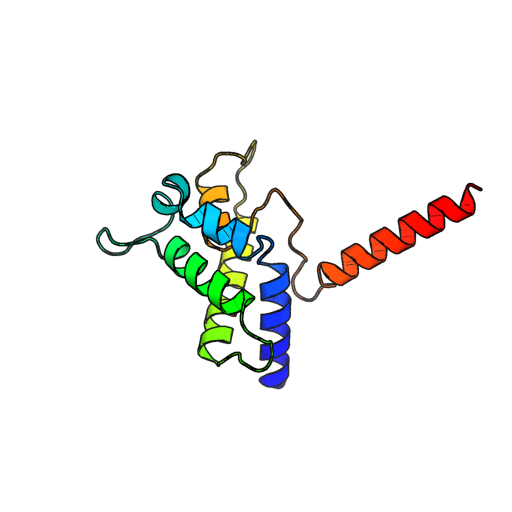1
ATOM 961 C CA . GLY A 1 118 ? 0.594 13.765 11.563 1.00 79.31 118 GLY A CA 1
ATOM 962 C C . GLY A 1 118 ? -0.521 14.711 11.087 1.00 79.31 118 GLY A C 1
ATOM 963 O O . GLY A 1 118 ? -1.115 15.401 11.910 1.00 79.31 118 GLY A O 1
ATOM 964 N N . GLY A 1 119 ? -0.832 14.746 9.786 1.00 80.38 119 GLY A N 1
ATOM 965 C CA . GLY A 1 119 ? -1.904 15.568 9.230 1.00 80.38 119 GLY A CA 1
ATOM 966 C C . GLY A 1 119 ? -3.292 14.916 9.305 1.00 80.38 119 GLY A C 1
ATOM 967 O O . GLY A 1 119 ? -3.440 13.776 9.759 1.00 80.38 119 GLY A O 1
ATOM 968 N N . PRO A 1 120 ? -4.338 15.612 8.821 1.00 82.00 120 PRO A N 1
ATOM 969 C CA . PRO A 1 120 ? -5.677 15.046 8.730 1.00 82.00 120 PRO A CA 1
ATOM 970 C C . PRO A 1 120 ? -5.693 13.777 7.870 1.00 82.00 120 PRO A C 1
ATOM 972 O O . PRO A 1 120 ? -5.150 13.757 6.765 1.00 82.00 120 PRO A O 1
ATOM 975 N N . SER A 1 121 ? -6.371 12.732 8.357 1.00 82.44 121 SER A N 1
ATOM 976 C CA . SER A 1 121 ? -6.552 11.486 7.597 1.00 82.44 121 SER A CA 1
ATOM 977 C C . SER A 1 121 ? -7.217 11.730 6.240 1.00 82.44 121 SER A C 1
ATOM 979 O O . SER A 1 121 ? -7.973 12.694 6.061 1.00 82.44 121 SER A O 1
ATOM 981 N N . ARG A 1 122 ? -7.051 10.791 5.303 1.00 82.81 122 ARG A N 1
ATOM 982 C CA . ARG A 1 122 ? -7.716 10.838 3.990 1.00 82.81 122 ARG A CA 1
ATOM 983 C C . ARG A 1 122 ? -9.229 11.039 4.117 1.00 82.81 122 ARG A C 1
ATOM 985 O O . ARG A 1 122 ? -9.805 11.873 3.422 1.00 82.81 122 ARG A O 1
ATOM 992 N N . LYS A 1 123 ? -9.877 10.332 5.051 1.00 82.00 123 LYS A N 1
ATOM 993 C CA . LYS A 1 123 ? -11.323 10.472 5.300 1.00 82.00 123 LYS A CA 1
ATOM 994 C C . LYS A 1 123 ? -11.706 11.880 5.757 1.00 82.00 123 LYS A C 1
ATOM 996 O O . LYS A 1 123 ? -12.750 12.381 5.348 1.00 82.00 123 LYS A O 1
ATOM 1001 N N . ALA A 1 124 ? -10.882 12.521 6.584 1.00 81.44 124 ALA A N 1
ATOM 1002 C CA . ALA A 1 124 ? -11.128 13.893 7.022 1.00 81.44 124 ALA A CA 1
ATOM 1003 C C . ALA A 1 124 ? -11.031 14.876 5.843 1.00 81.44 124 ALA A C 1
ATOM 1005 O O . ALA A 1 124 ? -11.931 15.692 5.651 1.00 81.44 124 ALA A O 1
ATOM 1006 N N . LEU A 1 125 ? -10.007 14.728 4.995 1.00 80.25 125 LEU A N 1
ATOM 1007 C CA . LEU A 1 125 ? -9.831 15.547 3.790 1.00 80.25 125 LEU A CA 1
ATOM 1008 C C . LEU A 1 125 ? -10.992 15.381 2.797 1.00 80.25 125 LEU A C 1
ATOM 1010 O O . LEU A 1 125 ? -11.474 16.359 2.224 1.00 80.25 125 LEU A O 1
ATOM 1014 N N . GLN A 1 126 ? -11.473 14.150 2.605 1.00 82.25 126 GLN A N 1
ATOM 1015 C CA . GLN A 1 126 ? -12.613 13.868 1.729 1.00 82.25 126 GLN A CA 1
ATOM 1016 C C . GLN A 1 126 ? -13.911 14.507 2.248 1.00 82.25 126 GLN A C 1
ATOM 1018 O O . GLN A 1 126 ? -14.639 15.121 1.467 1.00 82.25 126 GLN A O 1
ATOM 1023 N N . ARG A 1 127 ? -14.177 14.418 3.560 1.00 82.81 127 ARG A N 1
ATOM 1024 C CA . ARG A 1 127 ? -15.338 15.064 4.200 1.00 82.81 127 ARG A CA 1
ATOM 1025 C C . ARG A 1 127 ? -15.299 16.582 4.043 1.00 82.81 127 ARG A C 1
ATOM 1027 O O . ARG A 1 127 ? -16.308 17.165 3.661 1.00 82.81 127 ARG A O 1
ATOM 1034 N N . HIS A 1 128 ? -14.137 17.198 4.262 1.00 77.50 128 HIS A N 1
ATOM 1035 C CA . HIS A 1 128 ? -13.957 18.639 4.080 1.00 77.50 128 HIS A CA 1
ATOM 1036 C C . HIS A 1 128 ? -14.303 19.076 2.651 1.00 77.50 128 HIS A C 1
ATOM 1038 O O . HIS A 1 128 ? -15.158 19.933 2.448 1.00 77.50 128 HIS A O 1
ATOM 1044 N N . ARG A 1 129 ? -13.726 18.407 1.642 1.00 80.38 129 ARG A N 1
ATOM 1045 C CA . ARG A 1 129 ? -14.003 18.705 0.226 1.00 80.38 129 ARG A CA 1
ATOM 1046 C C . ARG A 1 129 ? -15.481 18.539 -0.144 1.00 80.38 129 ARG A C 1
ATOM 1048 O O . ARG A 1 129 ? -15.990 19.279 -0.981 1.00 80.38 129 ARG A O 1
ATOM 1055 N N . ALA A 1 130 ? -16.170 17.552 0.431 1.00 82.12 130 ALA A N 1
ATOM 1056 C CA . ALA A 1 130 ? -17.598 17.347 0.194 1.00 82.12 130 ALA A CA 1
ATOM 1057 C C . ALA A 1 130 ? -18.455 18.469 0.808 1.00 82.12 130 ALA A C 1
ATOM 1059 O O . ALA A 1 130 ? -19.380 18.957 0.154 1.00 82.12 130 ALA A O 1
ATOM 1060 N N . ALA A 1 131 ? -18.113 18.916 2.019 1.00 79.00 131 ALA A N 1
ATOM 1061 C CA . ALA A 1 131 ? -18.780 20.034 2.681 1.00 79.00 131 ALA A CA 1
ATOM 1062 C C . ALA A 1 131 ? -18.600 21.348 1.899 1.00 79.00 131 ALA A C 1
ATOM 1064 O O . ALA A 1 131 ? -19.577 22.050 1.649 1.00 79.00 131 ALA A O 1
ATOM 1065 N N . GLU A 1 132 ? -17.385 21.638 1.421 1.00 80.25 132 GLU A N 1
ATOM 1066 C CA . GLU A 1 132 ? -17.108 22.829 0.605 1.00 80.25 132 GLU A CA 1
ATOM 1067 C C . GLU A 1 132 ? -17.888 22.840 -0.715 1.00 80.25 132 GLU A C 1
ATOM 1069 O O . GLU A 1 132 ? -18.422 23.877 -1.113 1.00 80.25 132 GLU A O 1
ATOM 1074 N N . ARG A 1 133 ? -17.977 21.690 -1.401 1.00 80.94 133 ARG A N 1
ATOM 1075 C CA . ARG A 1 133 ? -18.774 21.566 -2.632 1.00 80.94 133 ARG A CA 1
ATOM 1076 C C . ARG A 1 133 ? -20.254 21.827 -2.375 1.00 80.94 133 ARG A C 1
ATOM 1078 O O . ARG A 1 133 ? -20.864 22.578 -3.130 1.00 80.94 133 ARG A O 1
ATOM 1085 N N . SER A 1 134 ? -20.793 21.264 -1.296 1.00 78.56 134 SER A N 1
ATOM 1086 C CA . SER A 1 134 ? -22.197 21.448 -0.914 1.00 78.56 134 SER A CA 1
ATOM 1087 C C . SER A 1 134 ? -22.491 22.919 -0.595 1.00 78.56 134 SER A C 1
ATOM 1089 O O . SER A 1 134 ? -23.412 23.499 -1.160 1.00 78.56 134 SER A O 1
ATOM 1091 N N . ALA A 1 135 ? -21.635 23.574 0.199 1.00 78.31 135 ALA A N 1
ATOM 1092 C CA . ALA A 1 135 ? -21.777 24.992 0.535 1.00 78.31 135 ALA A CA 1
ATOM 1093 C C . ALA A 1 135 ? -21.695 25.923 -0.691 1.00 78.31 135 ALA A C 1
ATOM 1095 O O . ALA A 1 135 ? -22.383 26.943 -0.745 1.00 78.31 135 ALA A O 1
ATOM 1096 N N . ARG A 1 136 ? -20.874 25.586 -1.698 1.00 75.56 136 ARG A N 1
ATOM 1097 C CA . ARG A 1 136 ? -20.800 26.338 -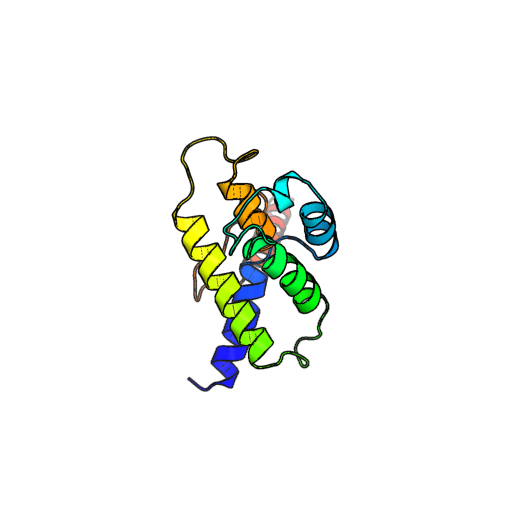2.965 1.00 75.56 136 ARG A CA 1
ATOM 1098 C C . ARG A 1 136 ? -22.043 26.160 -3.839 1.00 75.56 136 ARG A C 1
ATOM 1100 O O . ARG A 1 136 ? -22.389 27.094 -4.555 1.00 75.56 136 ARG A O 1
ATOM 1107 N N . GLN A 1 137 ? -22.692 24.997 -3.789 1.00 73.38 137 GLN A N 1
ATOM 1108 C CA . GLN A 1 137 ? -23.919 24.725 -4.540 1.00 73.38 137 GLN A CA 1
ATOM 1109 C C . GLN A 1 137 ? -25.121 25.464 -3.934 1.00 73.38 137 GLN A C 1
ATOM 1111 O O . GLN A 1 137 ? -25.895 26.056 -4.674 1.00 73.38 137 GLN A O 1
ATOM 1116 N N . THR A 1 138 ? -25.212 25.536 -2.602 1.00 72.19 138 THR A N 1
ATOM 1117 C CA . THR A 1 138 ? -26.270 26.277 -1.890 1.00 72.19 138 THR A CA 1
ATOM 1118 C C . THR A 1 138 ? -26.173 27.798 -2.052 1.00 72.19 138 THR A C 1
ATOM 1120 O O . THR A 1 138 ? -27.184 28.473 -1.990 1.00 72.19 138 THR A O 1
ATOM 1123 N N . ARG A 1 139 ? -24.978 28.365 -2.277 1.00 70.75 139 ARG A N 1
ATOM 1124 C CA . ARG A 1 139 ? -24.795 29.817 -2.504 1.00 70.75 139 ARG A CA 1
ATOM 1125 C C . ARG A 1 139 ? -25.080 30.275 -3.942 1.00 70.75 139 ARG A C 1
ATOM 1127 O O . ARG A 1 139 ? -24.961 31.462 -4.225 1.00 70.75 139 ARG A O 1
ATOM 1134 N N . ARG A 1 140 ? -25.344 29.341 -4.860 1.00 64.31 140 ARG A N 1
ATOM 1135 C CA . ARG A 1 140 ? -25.598 29.605 -6.288 1.00 64.31 140 ARG A CA 1
ATOM 1136 C C . ARG A 1 140 ? -27.049 29.335 -6.711 1.00 64.31 140 ARG A C 1
ATOM 1138 O O . ARG A 1 140 ? -27.344 29.526 -7.887 1.00 64.31 140 ARG A O 1
ATOM 1145 N N . GLY A 1 141 ? -27.899 28.870 -5.796 1.00 52.28 141 GLY A N 1
ATOM 1146 C CA . GLY A 1 141 ? -29.349 28.737 -5.974 1.00 52.28 141 GLY A CA 1
ATOM 1147 C C . GLY A 1 141 ? -30.069 29.720 -5.072 1.00 52.28 141 GLY A C 1
ATOM 1148 O O . GLY A 1 141 ? -31.181 30.123 -5.458 1.00 52.28 141 GLY A O 1
#